Protein AF-A0A392VPP5-F1 (afdb_monomer)

InterPro domains:
  IPR005162 Retrotransposon-derived protein PEG10, N-terminal capsid-like domain [PF03732] (2-46)

Sequence (48 aa):
MFKRELWVKYFPADVRNRKVVEFLELKQGNMTVAEYAAKFESLSAFSP

Solvent-accessible surface area (backbone atoms only — not comparable to full-atom values): 2905 Å² total; per-residue (Å²): 112,72,65,61,56,50,45,61,74,74,40,48,70,67,58,52,52,49,42,32,51,52,44,76,67,64,64,56,84,91,49,52,71,67,59,37,50,56,53,47,61,72,32,52,82,47,57,131

Nearest PDB structures (foldseek):
  2yqy-assembly1_A  TM=3.819E-01  e=9.073E+00  Thermus thermophilus HB8

Mean predicted aligned error: 7.07 Å

pLDDT: mean 81.33, std 11.73, range [58.34, 95.62]

Radius of gyration: 12.59 Å; Cα contacts (8 Å, |Δi|>4): 22; chains: 1; bounding box: 24×22×29 Å

Foldseek 3Di:
DVVVVCCCVVPPPVNLVVLQVCQVPLDCVVPDPVVSVVSNVVSVVSHD

Structure (mmCIF, N/CA/C/O backbone):
data_AF-A0A392VPP5-F1
#
_entry.id   AF-A0A392VPP5-F1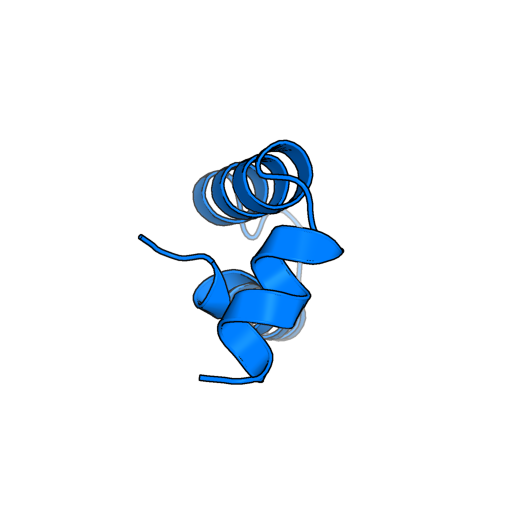
#
loop_
_atom_site.group_PDB
_atom_site.id
_atom_site.type_symbol
_atom_site.label_atom_id
_atom_site.label_alt_id
_atom_site.label_comp_id
_atom_site.label_asym_id
_atom_site.label_entity_id
_atom_site.label_seq_id
_atom_site.pdbx_PDB_ins_code
_atom_site.Cartn_x
_atom_site.Cartn_y
_atom_site.Cartn_z
_atom_site.occupancy
_atom_site.B_iso_or_equiv
_atom_site.auth_seq_id
_atom_site.auth_comp_id
_atom_site.auth_asym_id
_atom_site.auth_atom_id
_atom_site.pdbx_PDB_model_num
ATOM 1 N N . MET A 1 1 ? 7.637 -18.813 -16.213 1.00 58.34 1 MET A N 1
ATOM 2 C CA . MET A 1 1 ? 8.207 -17.756 -17.078 1.00 58.34 1 MET A CA 1
ATOM 3 C C . MET A 1 1 ? 7.129 -16.961 -17.817 1.00 58.34 1 MET A C 1
ATOM 5 O O . MET A 1 1 ? 7.061 -15.764 -17.596 1.00 58.34 1 MET A O 1
ATOM 9 N N . PHE A 1 2 ? 6.179 -17.607 -18.510 1.00 63.28 2 PHE A N 1
ATOM 10 C CA . PHE A 1 2 ? 5.153 -16.953 -19.353 1.00 63.28 2 PHE A CA 1
ATOM 11 C C . PHE A 1 2 ? 4.369 -15.776 -18.734 1.00 63.28 2 PHE A C 1
ATOM 13 O O . PHE A 1 2 ? 4.162 -14.757 -19.387 1.00 63.28 2 PHE A O 1
ATOM 20 N N . LYS A 1 3 ? 3.955 -15.875 -17.459 1.00 63.66 3 LYS A N 1
ATOM 21 C CA . LYS A 1 3 ? 3.279 -14.756 -16.779 1.00 63.66 3 LYS A CA 1
ATOM 22 C C . LYS A 1 3 ? 4.198 -13.529 -16.710 1.00 63.66 3 LYS A C 1
ATOM 24 O O . LYS A 1 3 ? 3.779 -12.446 -17.082 1.00 63.66 3 LYS A O 1
ATOM 29 N N . ARG A 1 4 ? 5.464 -13.675 -16.315 1.00 65.31 4 ARG A N 1
ATOM 30 C CA . ARG A 1 4 ? 6.366 -12.529 -16.106 1.00 65.31 4 ARG A CA 1
ATOM 31 C C . ARG A 1 4 ? 6.611 -11.739 -17.397 1.00 65.31 4 ARG A C 1
ATOM 33 O O . ARG A 1 4 ? 6.557 -10.514 -17.352 1.00 65.31 4 ARG A O 1
ATOM 40 N N . GLU A 1 5 ? 6.794 -12.422 -18.531 1.00 66.38 5 GLU A N 1
ATOM 41 C CA . GLU A 1 5 ? 6.892 -11.775 -19.850 1.00 66.38 5 GLU A CA 1
ATOM 42 C C . GLU A 1 5 ? 5.611 -11.019 -20.237 1.00 66.38 5 GLU A C 1
ATOM 44 O O . GLU A 1 5 ? 5.695 -9.884 -20.698 1.00 66.38 5 GLU A O 1
ATOM 49 N N . LEU A 1 6 ? 4.427 -11.609 -20.028 1.00 68.12 6 LEU A N 1
ATOM 50 C CA . LEU A 1 6 ? 3.136 -10.941 -20.262 1.00 68.12 6 LEU A CA 1
ATOM 51 C C . LEU A 1 6 ? 2.996 -9.683 -19.399 1.00 68.12 6 LEU A C 1
ATOM 53 O O . LEU A 1 6 ? 2.625 -8.620 -19.886 1.00 68.12 6 LEU A O 1
ATOM 57 N N . TRP A 1 7 ? 3.342 -9.785 -18.121 1.00 62.69 7 TRP A N 1
ATOM 58 C CA . TRP A 1 7 ? 3.281 -8.657 -17.203 1.00 62.69 7 TRP A CA 1
ATOM 59 C C . TRP A 1 7 ? 4.220 -7.527 -17.636 1.00 62.69 7 TRP A C 1
ATOM 61 O O . TRP A 1 7 ? 3.800 -6.384 -17.669 1.00 62.69 7 TRP A O 1
ATOM 71 N N . VAL A 1 8 ? 5.456 -7.815 -18.048 1.00 67.06 8 VAL A N 1
ATOM 72 C CA . VAL A 1 8 ? 6.390 -6.773 -18.517 1.00 67.06 8 VAL A CA 1
ATOM 73 C C . VAL A 1 8 ? 5.970 -6.173 -19.865 1.00 67.06 8 VAL A C 1
ATOM 75 O O . VAL A 1 8 ? 6.147 -4.977 -20.079 1.00 67.06 8 VAL A O 1
ATOM 78 N N . LYS A 1 9 ? 5.404 -6.981 -20.770 1.00 68.69 9 LYS A N 1
ATOM 79 C CA . LYS A 1 9 ? 5.035 -6.552 -22.127 1.00 68.69 9 LYS A CA 1
ATOM 80 C C . LYS A 1 9 ? 3.704 -5.789 -22.191 1.00 68.69 9 LYS A C 1
ATOM 82 O O . LYS A 1 9 ? 3.556 -4.934 -23.057 1.00 68.69 9 LYS A O 1
ATOM 87 N N . TYR A 1 10 ? 2.756 -6.086 -21.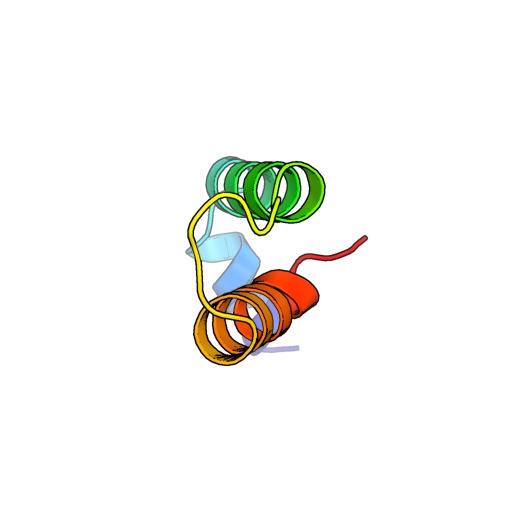299 1.00 64.75 10 TYR A N 1
ATOM 88 C CA . TYR A 1 10 ? 1.399 -5.514 -21.317 1.00 64.75 10 TYR A CA 1
ATOM 89 C C . TYR A 1 10 ? 1.071 -4.627 -20.110 1.00 64.75 10 TYR A C 1
ATOM 91 O O . TYR A 1 10 ? 0.145 -3.825 -20.191 1.00 64.75 10 TYR A O 1
ATOM 99 N N . PHE A 1 11 ? 1.833 -4.721 -19.016 1.00 64.62 11 PHE A N 1
ATOM 100 C CA . PHE A 1 11 ? 1.782 -3.770 -17.907 1.00 64.62 11 PHE A CA 1
ATOM 101 C C . PHE A 1 11 ? 3.105 -2.998 -17.872 1.00 64.62 11 PHE A C 1
ATOM 103 O O . PHE A 1 11 ? 4.074 -3.464 -17.264 1.00 64.62 11 PHE A O 1
ATOM 110 N N . PRO A 1 12 ? 3.168 -1.816 -18.518 1.00 70.38 12 PRO A N 1
ATOM 111 C CA . PRO A 1 12 ? 4.331 -0.941 -18.441 1.00 70.38 12 PRO A CA 1
ATOM 112 C C . PRO A 1 12 ? 4.767 -0.760 -16.987 1.00 70.38 12 PRO A C 1
ATOM 114 O O . PRO A 1 12 ? 3.925 -0.776 -16.081 1.00 70.38 12 PRO A O 1
ATOM 117 N N . ALA A 1 13 ? 6.067 -0.565 -16.754 1.00 67.75 13 ALA A N 1
ATOM 118 C CA . ALA A 1 13 ? 6.610 -0.348 -15.410 1.00 67.75 13 ALA A CA 1
ATOM 119 C C . ALA A 1 13 ? 5.814 0.713 -14.623 1.00 67.75 13 ALA A C 1
ATOM 121 O O . ALA A 1 13 ? 5.586 0.539 -13.431 1.00 67.75 13 ALA A O 1
ATOM 122 N N . ASP A 1 14 ? 5.269 1.716 -15.314 1.00 70.75 14 ASP A N 1
ATOM 123 C CA . ASP A 1 14 ? 4.396 2.751 -14.758 1.00 70.75 14 ASP A CA 1
ATOM 124 C C . ASP A 1 14 ? 3.097 2.228 -14.137 1.00 70.75 14 ASP A C 1
ATOM 126 O O . ASP A 1 14 ? 2.641 2.760 -13.128 1.00 70.75 14 ASP A O 1
ATOM 130 N N . VAL A 1 15 ? 2.470 1.201 -14.717 1.00 73.50 15 VAL A N 1
ATOM 131 C CA . VAL A 1 15 ? 1.225 0.622 -14.184 1.00 73.50 15 VAL A CA 1
ATOM 132 C C . VAL A 1 15 ? 1.525 -0.227 -12.955 1.00 73.50 15 VAL A C 1
ATOM 134 O O . VAL A 1 15 ? 0.793 -0.163 -11.968 1.00 73.50 15 VAL A O 1
ATOM 137 N N . ARG A 1 16 ? 2.638 -0.968 -12.978 1.00 75.38 16 ARG A N 1
ATOM 138 C CA . ARG A 1 16 ? 3.117 -1.708 -11.808 1.00 75.38 16 ARG A CA 1
ATOM 139 C C . ARG A 1 16 ? 3.464 -0.747 -10.673 1.00 75.38 16 ARG A C 1
ATOM 141 O O . ARG A 1 16 ? 2.967 -0.932 -9.573 1.00 75.38 16 ARG A O 1
ATOM 148 N N . ASN A 1 17 ? 4.235 0.303 -10.953 1.00 79.19 17 ASN A N 1
ATOM 149 C CA . ASN A 1 17 ? 4.636 1.307 -9.967 1.00 79.19 17 ASN A CA 1
ATOM 150 C C . ASN A 1 17 ? 3.421 2.010 -9.357 1.00 79.19 17 ASN A C 1
ATOM 152 O O . ASN A 1 17 ? 3.368 2.175 -8.143 1.00 79.19 17 ASN A O 1
ATOM 156 N N . ARG A 1 18 ? 2.400 2.336 -10.162 1.00 81.94 18 ARG A N 1
ATOM 157 C CA . ARG A 1 18 ? 1.125 2.853 -9.643 1.00 81.94 18 ARG A CA 1
ATOM 158 C C . ARG A 1 18 ? 0.446 1.881 -8.680 1.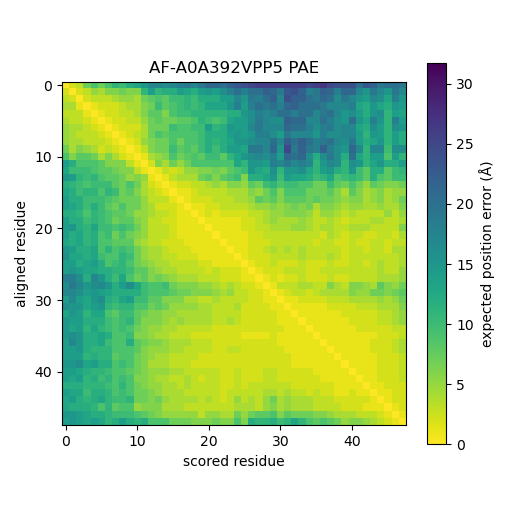00 81.94 18 ARG A C 1
ATOM 160 O O . ARG A 1 18 ? -0.058 2.325 -7.659 1.00 81.94 18 ARG A O 1
ATOM 167 N N . LYS A 1 19 ? 0.456 0.576 -8.970 1.00 83.50 19 LYS A N 1
ATOM 168 C CA . LYS A 1 19 ? -0.109 -0.449 -8.077 1.00 83.50 19 LYS A CA 1
ATOM 169 C C . LYS A 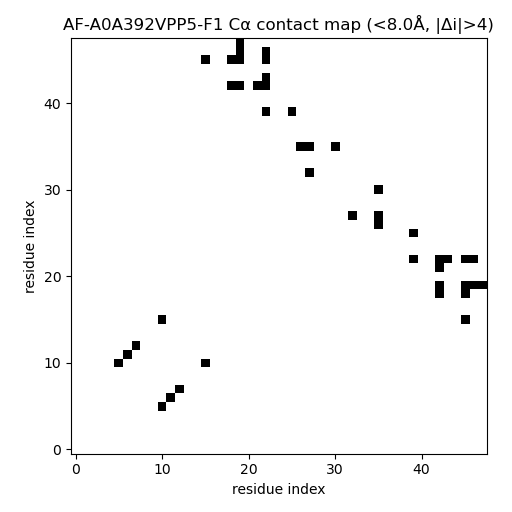1 19 ? 0.706 -0.644 -6.797 1.00 83.50 19 LYS A C 1
ATOM 171 O O . LYS A 1 19 ? 0.106 -0.847 -5.749 1.00 83.50 19 LYS A O 1
ATOM 176 N N . VAL A 1 20 ? 2.035 -0.517 -6.856 1.00 83.62 20 VAL A N 1
ATOM 177 C CA . VAL A 1 20 ? 2.895 -0.515 -5.657 1.00 83.62 20 VAL 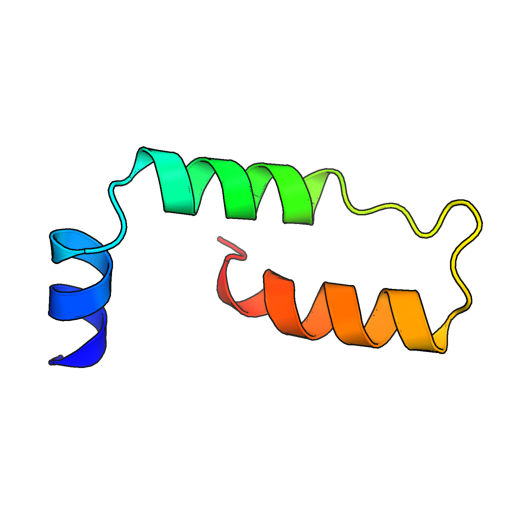A CA 1
ATOM 178 C C . VAL A 1 20 ? 2.590 0.696 -4.776 1.00 83.62 20 VAL A C 1
ATOM 180 O O . VAL A 1 20 ? 2.399 0.539 -3.577 1.00 83.62 20 VAL A O 1
ATOM 183 N N . VAL A 1 21 ? 2.493 1.895 -5.360 1.00 85.00 21 VAL A N 1
ATOM 184 C CA . VAL A 1 21 ? 2.129 3.111 -4.615 1.00 85.00 21 VAL A CA 1
ATOM 185 C C . VAL A 1 21 ? 0.725 2.978 -4.021 1.00 85.00 21 VAL A C 1
ATOM 187 O O . VAL A 1 21 ? 0.548 3.235 -2.837 1.00 85.00 21 VAL A O 1
ATOM 190 N N . GLU A 1 22 ? -0.247 2.478 -4.792 1.00 87.31 22 GLU A N 1
ATOM 191 C CA . GLU A 1 22 ? -1.612 2.223 -4.307 1.00 87.31 22 GLU A CA 1
ATOM 192 C C . GLU A 1 22 ? -1.631 1.236 -3.129 1.00 87.31 22 GLU A C 1
ATOM 194 O O . GLU A 1 22 ? -2.404 1.422 -2.195 1.00 87.31 22 GLU A O 1
ATOM 199 N N . PHE A 1 23 ? -0.777 0.208 -3.150 1.00 87.88 23 PHE A N 1
ATOM 200 C CA . PHE A 1 23 ? -0.633 -0.740 -2.046 1.00 87.88 23 PHE A CA 1
ATOM 201 C C . PHE A 1 23 ? 0.000 -0.102 -0.805 1.00 87.88 23 PHE A C 1
ATOM 203 O O . PHE A 1 23 ? -0.515 -0.266 0.297 1.00 87.88 23 PHE A O 1
ATOM 210 N N . LEU A 1 24 ? 1.093 0.646 -0.974 1.00 87.31 24 LEU A N 1
ATOM 211 C CA . LEU A 1 24 ? 1.802 1.303 0.130 1.00 87.31 24 LEU A CA 1
ATOM 212 C C . LEU A 1 24 ? 0.955 2.391 0.800 1.00 87.31 24 LEU A C 1
ATOM 214 O O . LEU A 1 24 ? 1.043 2.597 2.009 1.00 87.31 24 LEU A O 1
ATOM 218 N N . GLU A 1 25 ? 0.117 3.074 0.026 1.00 90.81 25 GLU A N 1
ATOM 219 C CA . GLU A 1 25 ? -0.801 4.098 0.521 1.00 90.81 25 GLU A CA 1
ATOM 220 C C . GLU A 1 25 ? -2.164 3.526 0.946 1.00 90.81 25 GLU A C 1
ATOM 222 O O . GLU A 1 25 ? -3.026 4.281 1.410 1.00 90.81 25 GLU A O 1
ATOM 227 N N . LEU A 1 26 ? -2.375 2.206 0.831 1.00 90.56 26 LEU A N 1
ATOM 228 C CA . LEU A 1 26 ? -3.643 1.562 1.157 1.00 90.56 26 LEU A CA 1
ATOM 229 C C . LEU A 1 26 ? -3.938 1.663 2.660 1.00 90.56 26 LEU A C 1
ATOM 231 O O . LEU A 1 26 ? -3.471 0.875 3.485 1.00 90.56 26 LEU A O 1
ATOM 235 N N . LYS A 1 27 ? -4.804 2.609 3.009 1.00 92.06 27 LYS A N 1
ATOM 236 C CA . LYS A 1 27 ? -5.378 2.768 4.347 1.00 92.06 27 LYS A CA 1
ATOM 237 C C . LYS A 1 27 ? -6.830 2.314 4.337 1.00 92.06 27 LYS A C 1
ATOM 239 O O . LYS A 1 27 ? -7.536 2.523 3.355 1.00 92.06 27 LYS A O 1
ATOM 244 N N . GLN A 1 28 ? -7.286 1.734 5.446 1.00 90.94 28 GLN A N 1
ATOM 245 C CA . GLN A 1 28 ? -8.677 1.296 5.582 1.00 90.94 28 GLN A CA 1
ATOM 246 C C . GLN A 1 28 ? -9.666 2.459 5.414 1.00 90.94 28 GLN A C 1
ATOM 248 O O . GLN A 1 28 ? -10.651 2.331 4.693 1.00 90.94 28 GLN A O 1
ATOM 253 N N . GLY A 1 29 ? -9.389 3.617 6.021 1.00 92.25 29 GLY A N 1
ATOM 254 C CA . GLY A 1 29 ? -10.271 4.782 5.932 1.00 92.25 29 GLY A CA 1
ATOM 255 C C . GLY A 1 29 ? -11.687 4.446 6.410 1.00 92.25 29 GLY A C 1
ATOM 256 O O . GLY A 1 29 ? -11.859 3.987 7.534 1.00 92.25 29 GLY A O 1
ATOM 257 N N . ASN A 1 30 ? -12.674 4.636 5.531 1.00 94.31 30 ASN A N 1
ATOM 258 C CA . ASN A 1 30 ? -14.085 4.315 5.783 1.00 94.31 30 ASN A CA 1
ATOM 259 C C . ASN A 1 30 ? -14.494 2.909 5.298 1.00 94.31 30 ASN A C 1
ATOM 261 O O . ASN A 1 30 ? -15.674 2.571 5.362 1.00 94.31 30 ASN A O 1
ATOM 265 N N . MET A 1 31 ? -13.562 2.109 4.770 1.00 94.88 31 MET A N 1
ATOM 266 C CA . MET A 1 31 ? -13.857 0.753 4.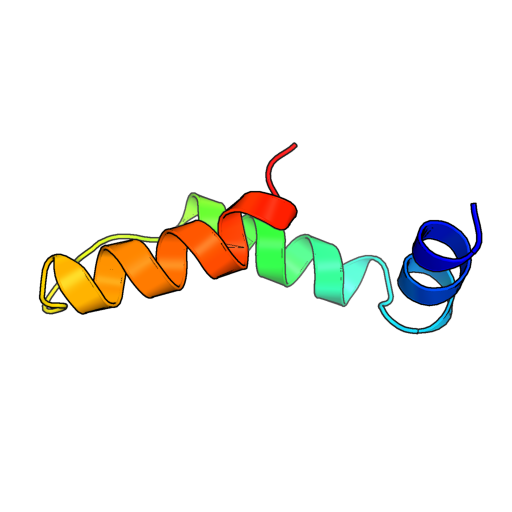299 1.00 94.88 31 MET A CA 1
ATOM 267 C C . MET A 1 31 ? -14.151 -0.176 5.473 1.00 94.88 31 MET A C 1
ATOM 269 O O . MET A 1 31 ? -13.526 -0.099 6.540 1.00 94.88 31 MET A O 1
ATOM 273 N N . THR A 1 32 ? -15.052 -1.127 5.250 1.00 95.44 32 THR A N 1
ATOM 274 C CA . THR A 1 32 ? -15.195 -2.255 6.167 1.00 95.44 32 THR A CA 1
ATOM 275 C C . THR A 1 32 ? -13.925 -3.105 6.148 1.00 95.44 32 THR A C 1
ATOM 277 O O . THR A 1 32 ? -13.163 -3.114 5.178 1.00 95.44 32 THR A O 1
ATOM 280 N N . VAL A 1 33 ? -13.689 -3.855 7.225 1.00 93.75 33 VAL A N 1
ATOM 281 C CA . VAL A 1 33 ? -12.517 -4.741 7.323 1.00 93.75 33 VAL A CA 1
ATOM 282 C C . VAL A 1 33 ? -12.485 -5.748 6.166 1.00 93.75 33 VAL A C 1
ATOM 284 O O . VAL A 1 33 ? -11.416 -6.028 5.632 1.00 93.75 33 VAL A O 1
ATOM 287 N N . ALA A 1 34 ? -13.649 -6.243 5.734 1.00 95.62 34 ALA A N 1
ATOM 288 C CA . ALA A 1 34 ? -13.759 -7.186 4.623 1.00 95.62 34 ALA A CA 1
ATOM 289 C C . ALA A 1 34 ? -13.358 -6.561 3.274 1.00 95.62 34 ALA A C 1
ATOM 291 O O . ALA A 1 34 ? -12.602 -7.165 2.515 1.00 95.62 34 ALA A O 1
ATOM 292 N N . GLU A 1 35 ? -13.815 -5.340 2.988 1.00 94.88 35 GLU A N 1
ATOM 293 C CA . GLU A 1 35 ? -13.454 -4.619 1.758 1.00 94.88 35 GLU A CA 1
ATOM 294 C C . GLU A 1 35 ? -11.969 -4.260 1.732 1.00 94.88 35 GLU A C 1
ATOM 296 O O . GLU A 1 35 ? -11.306 -4.410 0.703 1.00 94.88 35 GLU A O 1
ATOM 301 N N . TYR A 1 36 ? -11.429 -3.833 2.875 1.00 95.50 36 TYR A N 1
ATOM 302 C CA . TYR A 1 36 ? -10.004 -3.571 3.009 1.00 95.50 36 TYR A CA 1
ATOM 303 C C . TYR A 1 36 ? -9.178 -4.839 2.783 1.00 95.50 36 TYR A C 1
ATOM 305 O O . TYR A 1 36 ? -8.231 -4.804 2.003 1.00 95.50 36 TYR A O 1
ATOM 313 N N . ALA A 1 37 ? -9.555 -5.962 3.402 1.00 93.94 37 ALA A N 1
ATOM 314 C CA . ALA A 1 37 ? -8.856 -7.235 3.251 1.00 93.94 37 ALA A CA 1
ATOM 315 C C . ALA A 1 37 ? -8.853 -7.719 1.793 1.00 93.94 37 ALA A C 1
ATOM 317 O O . ALA A 1 37 ? -7.798 -8.063 1.266 1.00 93.94 37 ALA A O 1
ATOM 318 N N . AL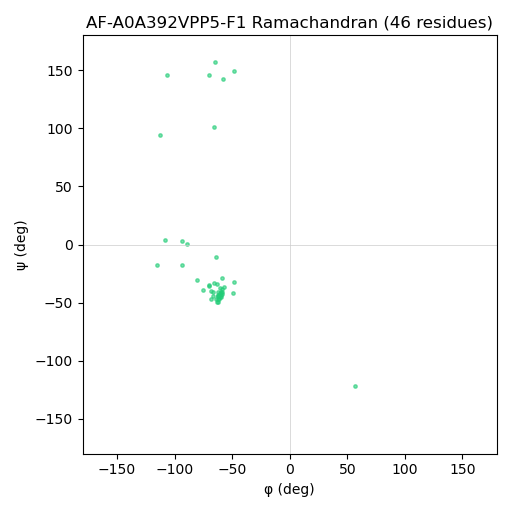A A 1 38 ? -9.997 -7.654 1.104 1.00 94.56 38 ALA A N 1
ATOM 319 C CA . ALA A 1 38 ? -10.082 -8.008 -0.312 1.00 94.56 38 ALA A CA 1
ATOM 320 C C . ALA A 1 38 ? -9.180 -7.114 -1.184 1.00 94.56 38 ALA A C 1
ATOM 322 O O . ALA A 1 38 ? -8.476 -7.595 -2.078 1.00 94.56 38 ALA A O 1
ATOM 323 N N . LYS A 1 39 ? -9.156 -5.803 -0.907 1.00 92.00 39 LYS A N 1
ATOM 324 C CA . LYS A 1 39 ? -8.308 -4.853 -1.635 1.00 92.00 39 LYS A CA 1
ATOM 325 C C . LYS A 1 39 ? -6.823 -5.081 -1.337 1.00 92.00 39 LYS A C 1
ATOM 327 O O . LYS A 1 39 ? -6.015 -5.059 -2.267 1.00 92.00 39 LYS A O 1
ATOM 332 N N .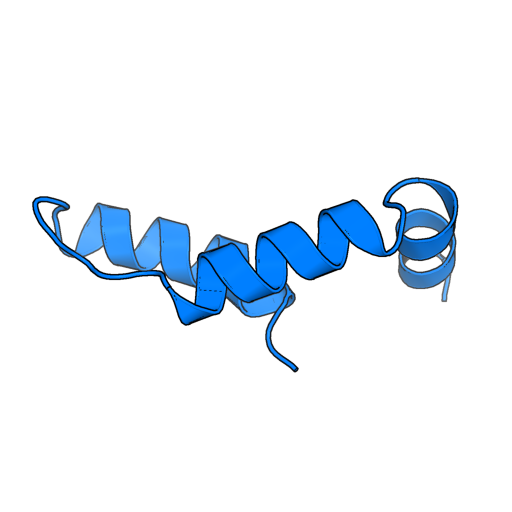 PHE A 1 40 ? -6.479 -5.378 -0.087 1.00 90.62 40 PHE A N 1
ATOM 333 C CA . PHE A 1 40 ? -5.128 -5.720 0.347 1.00 90.62 40 PHE A CA 1
ATOM 334 C C . PHE A 1 40 ? -4.624 -6.995 -0.332 1.00 90.62 40 PHE A C 1
ATOM 336 O O . PHE A 1 40 ? -3.553 -6.964 -0.930 1.00 90.62 40 PHE A O 1
ATOM 343 N N . GLU A 1 41 ? -5.397 -8.084 -0.336 1.00 92.62 41 GLU A N 1
ATOM 344 C CA . GLU A 1 41 ? -5.006 -9.324 -1.021 1.00 92.62 41 GLU A CA 1
ATOM 345 C C . GLU A 1 41 ? -4.765 -9.094 -2.515 1.00 92.62 41 GLU A C 1
ATOM 347 O O . GLU A 1 41 ? -3.750 -9.543 -3.051 1.00 92.62 41 GLU A O 1
ATOM 352 N N . SER A 1 42 ? -5.633 -8.322 -3.178 1.00 89.94 42 SER A N 1
ATOM 353 C CA . SER A 1 42 ? -5.490 -8.021 -4.608 1.00 89.94 42 SER A CA 1
ATOM 354 C C . SER A 1 42 ? -4.214 -7.236 -4.940 1.00 89.94 42 SER A C 1
ATOM 356 O O . SER A 1 42 ? -3.620 -7.427 -6.004 1.00 89.94 42 SER A O 1
ATOM 358 N N . LEU A 1 43 ? -3.786 -6.360 -4.027 1.00 88.56 43 LEU A N 1
ATOM 359 C CA . LEU A 1 43 ? -2.626 -5.493 -4.197 1.00 88.56 43 LEU A CA 1
ATOM 360 C C . LEU A 1 43 ? -1.337 -6.106 -3.620 1.00 88.56 43 LEU A C 1
ATOM 362 O O . LEU A 1 43 ? -0.248 -5.724 -4.041 1.00 88.56 43 LEU A O 1
ATOM 366 N N . SER A 1 44 ? -1.440 -7.113 -2.746 1.00 86.94 44 SER A N 1
ATOM 367 C CA . SER A 1 44 ? -0.298 -7.817 -2.141 1.00 86.94 44 SER A CA 1
ATOM 368 C C . SER A 1 44 ? 0.631 -8.462 -3.174 1.00 86.94 44 SER A C 1
ATOM 370 O O . SER A 1 44 ? 1.842 -8.522 -2.974 1.00 86.94 44 SER A O 1
ATOM 372 N N . ALA A 1 45 ? 0.090 -8.851 -4.334 1.00 84.56 45 ALA A N 1
ATOM 373 C CA . ALA A 1 45 ? 0.849 -9.383 -5.465 1.00 84.56 45 ALA A CA 1
ATOM 374 C C . ALA A 1 45 ? 1.836 -8.371 -6.087 1.00 84.56 45 ALA A C 1
ATOM 376 O O . ALA A 1 45 ? 2.661 -8.747 -6.922 1.00 84.56 45 ALA A O 1
ATOM 377 N N . PHE A 1 46 ? 1.736 -7.097 -5.701 1.00 80.94 46 PHE A N 1
ATOM 378 C CA . PHE A 1 46 ? 2.602 -6.001 -6.125 1.00 80.94 46 PHE A CA 1
ATOM 379 C C .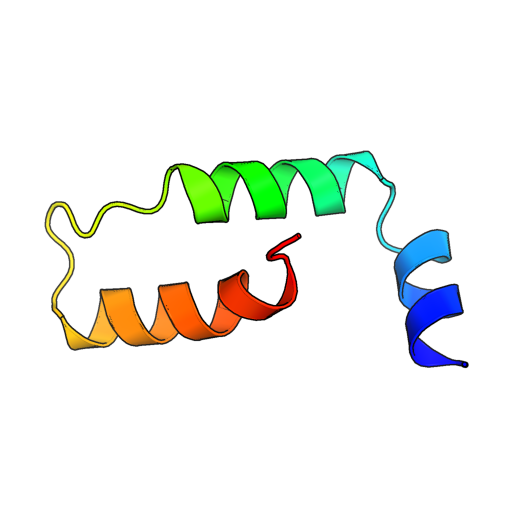 PHE A 1 46 ? 3.550 -5.523 -5.019 1.00 80.94 46 PHE A C 1
ATOM 381 O O . PHE A 1 46 ? 4.280 -4.558 -5.239 1.00 80.94 46 PHE A O 1
ATOM 388 N N . SER A 1 47 ? 3.558 -6.174 -3.852 1.00 74.12 47 SER A N 1
ATOM 389 C CA . SER A 1 47 ? 4.564 -5.911 -2.820 1.00 74.12 47 SER A CA 1
ATOM 390 C C . SER A 1 47 ? 5.980 -6.148 -3.377 1.00 74.12 47 SER A C 1
ATOM 392 O O . SER A 1 47 ? 6.151 -7.087 -4.163 1.00 74.12 47 SER A O 1
ATOM 394 N N . PRO A 1 48 ? 6.979 -5.323 -2.998 1.00 67.56 48 PRO A N 1
ATOM 395 C CA . PRO A 1 48 ? 8.391 -5.609 -3.257 1.00 67.56 48 PRO A CA 1
ATOM 396 C C . PRO A 1 48 ? 8.818 -6.990 -2.752 1.00 67.56 48 PRO A C 1
ATOM 398 O O . PRO A 1 48 ? 8.254 -7.437 -1.723 1.00 67.56 48 PRO A O 1
#

Organism: NCBI:txid97028

Secondary structure (DSSP, 8-state):
-HHHHHHHHHS-HHHHHHHHHHHHT---TT--HHHHHHHHHHHHTT--